Protein AF-A0A817F9W3-F1 (afdb_monomer)

Organism: Lepeophtheirus salmonis (NCBI:txid72036)

Mean predicted aligned error: 11.18 Å

Secondary structure (DSSP, 8-state):
--------S-SSSSTGGG-TT-S-----GGGPPP---PPPEEESTTS---EEEEE-SS-EEEEEPPPS-GGGS-EEE-TT-SS-EE--EEE------TT-----

Radius of gyration: 21.76 Å; Cα contacts (8 Å, |Δi|>4): 96; chains: 1; bounding box: 64×51×50 Å

pLDDT: mean 82.45, std 18.75, range [30.77, 98.19]

Solvent-accessible surface area (backbone atoms only — not comparable to full-atom values): 7263 Å² total; per-residue (Å²): 138,84,83,83,72,90,73,80,92,76,87,76,79,64,62,71,85,69,44,98,79,68,79,88,77,88,83,56,78,90,75,60,83,89,77,90,57,58,69,70,43,75,40,48,77,88,51,86,74,59,63,51,78,46,75,78,89,82,35,53,36,38,38,53,54,84,57,98,51,74,90,57,53,35,31,44,28,46,55,74,51,96,52,76,46,68,73,54,68,48,71,59,86,82,85,82,67,88,86,63,77,78,78,127

Foldseek 3Di:
DDDPDPPDPDPPDCVVVVDPDDDDDDDDPVPDDDDDKDPKDKAQPVPDFDWDWDDPVQWIKTATDDDPDPNNFIWIDIPPDPDIDGDGMDTDDDDDDPPDPPDD

InterPro domains:
  IPR001148 Alpha carbonic anhydrase domain [PF00194] (15-97)
  IPR001148 Alpha carbonic anhydrase domain [PS51144] (1-104)
  IPR023561 Carbonic anhydrase, alpha-class [PTHR18952] (13-95)
  IPR036398 Alpha carbonic anhydrase domain superfamily [G3DSA:3.10.200.10] (3-101)
  IPR036398 Alpha carbonic anhydrase domain superfamily [SSF51069] (17-97)

Sequence (104 aa):
MPIGKSFEKTLKKDSARKGSRQSPINIEKDKVIKAKFKPFHFENYDAEVNASMSNNGHSIVLEIKQSTKHTSLPRISYGGLGGTYEIQELHFHWGINYNERIRA

Structure (mmCIF, N/CA/C/O backbone):
data_AF-A0A817F9W3-F1
#
_entry.id   AF-A0A817F9W3-F1
#
loop_
_atom_site.group_PDB
_atom_site.id
_atom_site.type_symbol
_atom_site.label_atom_id
_atom_site.label_alt_id
_atom_site.label_comp_id
_atom_site.label_asym_id
_atom_site.label_entity_id
_atom_site.label_seq_id
_atom_site.pdbx_PDB_ins_code
_atom_site.Cartn_x
_atom_site.Cartn_y
_atom_site.Cartn_z
_atom_site.occupancy
_atom_site.B_iso_or_equiv
_atom_site.auth_seq_id
_atom_site.auth_comp_id
_atom_site.auth_asym_id
_atom_site.auth_atom_id
_atom_site.pdbx_PDB_model_num
ATOM 1 N N . MET A 1 1 ? 49.880 12.482 27.574 1.00 30.77 1 MET A N 1
ATOM 2 C CA . MET A 1 1 ? 49.473 11.078 27.320 1.00 30.77 1 MET A CA 1
ATOM 3 C C . MET A 1 1 ? 47.982 11.057 26.998 1.00 30.77 1 MET A C 1
ATOM 5 O O . MET A 1 1 ? 47.289 11.930 27.503 1.00 30.77 1 MET A O 1
ATOM 9 N N . PRO A 1 2 ? 47.533 10.235 26.035 1.00 40.47 2 PRO A N 1
ATOM 10 C CA . PRO A 1 2 ? 46.817 10.785 24.889 1.00 40.47 2 PRO A CA 1
ATOM 11 C C . PRO A 1 2 ? 45.289 10.739 24.956 1.00 40.47 2 PRO A C 1
ATOM 13 O O . PRO A 1 2 ? 44.664 9.845 25.514 1.00 40.47 2 PRO A O 1
ATOM 16 N N . ILE A 1 3 ? 44.760 11.737 24.254 1.00 45.16 3 ILE A N 1
ATOM 17 C CA . ILE A 1 3 ? 43.415 11.985 23.746 1.00 45.16 3 ILE A CA 1
ATOM 18 C C . ILE A 1 3 ? 42.790 10.700 23.176 1.00 45.16 3 ILE A C 1
ATOM 20 O O . ILE A 1 3 ? 43.213 10.181 22.139 1.00 45.16 3 ILE A O 1
ATOM 24 N N . GLY A 1 4 ? 41.741 10.212 23.839 1.00 43.34 4 GLY A N 1
ATOM 25 C CA . GLY A 1 4 ? 40.870 9.144 23.357 1.00 43.34 4 GLY A CA 1
ATOM 26 C C . GLY A 1 4 ? 39.960 9.631 22.231 1.00 43.34 4 GLY A C 1
ATOM 27 O O . GLY A 1 4 ? 38.803 9.961 22.447 1.00 43.34 4 GLY A O 1
ATOM 28 N N . LYS A 1 5 ? 40.517 9.701 21.022 1.00 43.66 5 LYS A N 1
ATOM 29 C CA . LYS A 1 5 ? 39.958 9.058 19.828 1.00 43.66 5 LYS A CA 1
ATOM 30 C C . LYS A 1 5 ? 38.414 9.019 19.738 1.00 43.66 5 LYS A C 1
ATOM 32 O O . LYS A 1 5 ? 37.788 7.995 19.992 1.00 43.66 5 LYS A O 1
ATOM 37 N N . SER A 1 6 ? 37.833 10.113 19.234 1.00 48.62 6 SER A N 1
ATOM 38 C CA . SER A 1 6 ? 36.548 10.123 18.510 1.00 48.62 6 SER A CA 1
ATOM 39 C C . SER A 1 6 ? 36.684 9.251 17.254 1.00 48.62 6 SER A C 1
ATOM 41 O O . SER A 1 6 ? 36.978 9.745 16.166 1.00 48.62 6 SER A O 1
ATOM 43 N N . PHE A 1 7 ? 36.561 7.936 17.420 1.00 44.97 7 PHE A N 1
ATOM 44 C CA . PHE A 1 7 ? 36.631 6.969 16.332 1.00 44.97 7 PHE A CA 1
ATOM 45 C C . PHE A 1 7 ? 35.219 6.703 15.809 1.00 44.97 7 PHE A C 1
ATOM 47 O O . PHE A 1 7 ? 34.381 6.109 16.477 1.00 44.97 7 PHE A O 1
ATOM 54 N N . GLU A 1 8 ? 34.997 7.213 14.599 1.00 49.00 8 GLU A N 1
ATOM 55 C CA . GLU A 1 8 ? 34.117 6.651 13.577 1.00 49.00 8 GLU A CA 1
ATOM 56 C C . GLU A 1 8 ? 32.663 6.364 13.974 1.00 49.00 8 GLU A C 1
ATOM 58 O O . GLU A 1 8 ? 32.242 5.224 14.157 1.00 49.00 8 GLU A O 1
ATOM 63 N N . LYS A 1 9 ? 31.823 7.402 13.927 1.00 44.59 9 LYS A N 1
ATOM 64 C CA . LYS A 1 9 ? 30.376 7.218 13.722 1.00 44.59 9 LYS A CA 1
ATOM 65 C C . LYS A 1 9 ? 29.887 7.813 12.398 1.00 44.59 9 LYS A C 1
ATOM 67 O O . LYS A 1 9 ? 28.758 8.286 12.318 1.00 44.59 9 LYS A O 1
ATOM 72 N N . THR A 1 10 ? 30.720 7.761 11.353 1.00 50.59 10 THR A N 1
ATOM 73 C CA . THR A 1 10 ? 30.413 8.404 10.055 1.00 50.59 10 THR A CA 1
ATOM 74 C C . THR A 1 10 ? 30.320 7.440 8.862 1.00 50.59 10 THR A C 1
ATOM 76 O O . THR A 1 10 ? 30.010 7.877 7.766 1.00 50.59 10 THR A O 1
ATOM 79 N N . LEU A 1 11 ? 30.467 6.117 9.021 1.00 51.47 11 LEU A N 1
ATOM 80 C CA . LEU A 1 11 ? 30.530 5.203 7.857 1.00 51.47 11 LEU A CA 1
ATOM 81 C C . LEU A 1 11 ? 29.323 4.276 7.622 1.00 51.47 11 LEU A C 1
ATOM 83 O O . LEU A 1 11 ? 29.430 3.321 6.860 1.00 51.47 11 LEU A O 1
ATOM 87 N N . LYS A 1 12 ? 28.142 4.539 8.201 1.00 48.88 12 LYS A N 1
ATOM 88 C CA . LYS A 1 12 ? 26.943 3.704 7.934 1.00 48.88 12 LYS A CA 1
ATOM 89 C C . LYS A 1 12 ? 25.716 4.422 7.375 1.00 48.88 12 LYS A C 1
ATOM 91 O O . LYS A 1 12 ? 24.720 3.756 7.112 1.00 48.88 12 LYS A O 1
ATOM 96 N N . LYS A 1 13 ? 25.749 5.742 7.169 1.00 47.00 13 LYS A N 1
ATOM 97 C CA . LYS A 1 13 ? 24.536 6.481 6.767 1.00 47.00 13 LYS A CA 1
ATOM 98 C C . LYS A 1 13 ? 24.336 6.605 5.248 1.00 47.00 13 LYS A C 1
ATOM 100 O O . LYS A 1 13 ? 23.202 6.775 4.811 1.00 47.00 13 LYS A O 1
ATOM 105 N N . ASP A 1 14 ? 25.391 6.415 4.452 1.00 53.16 14 ASP A N 1
ATOM 106 C CA . ASP A 1 14 ? 25.357 6.694 3.005 1.00 53.16 14 ASP A CA 1
ATOM 107 C C . ASP A 1 14 ? 25.279 5.452 2.105 1.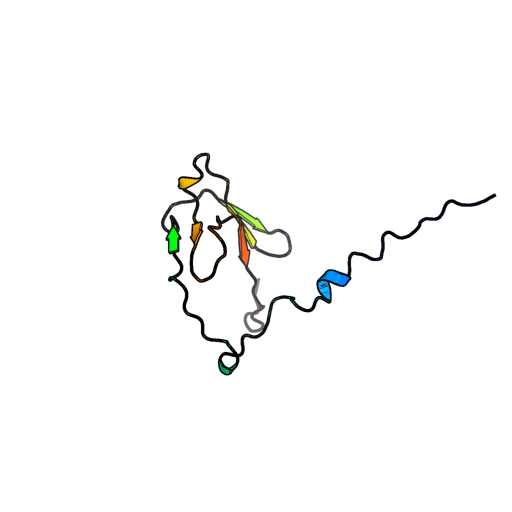00 53.16 14 ASP A C 1
ATOM 109 O O . ASP A 1 14 ? 24.985 5.576 0.915 1.00 53.16 14 ASP A O 1
ATOM 113 N N . SER A 1 15 ? 25.509 4.247 2.639 1.00 64.62 15 SER A N 1
ATOM 114 C CA . SER A 1 15 ? 25.485 3.019 1.829 1.00 64.62 15 SER A CA 1
ATOM 115 C C . SER A 1 15 ? 24.075 2.662 1.350 1.00 64.62 15 SER A C 1
ATOM 117 O O . SER A 1 15 ? 23.914 2.178 0.232 1.00 64.62 15 SER A O 1
ATOM 119 N N . ALA A 1 16 ? 23.043 2.963 2.149 1.00 71.81 16 ALA A N 1
ATOM 120 C CA . ALA A 1 16 ? 21.655 2.661 1.807 1.00 71.81 16 ALA A CA 1
ATOM 121 C C . ALA A 1 16 ? 21.169 3.450 0.580 1.00 71.81 16 ALA A C 1
ATOM 123 O O . ALA A 1 16 ? 20.531 2.873 -0.293 1.00 71.81 16 ALA A O 1
ATOM 124 N N . ARG A 1 17 ? 21.536 4.736 0.463 1.00 79.62 17 ARG A N 1
ATOM 125 C CA . ARG A 1 17 ? 21.128 5.613 -0.657 1.00 79.62 17 ARG A CA 1
ATOM 126 C C . ARG A 1 17 ? 21.797 5.263 -1.989 1.00 79.62 17 ARG A C 1
ATOM 128 O O . ARG A 1 17 ? 21.338 5.696 -3.038 1.00 79.62 17 ARG A O 1
ATOM 135 N N . LYS A 1 18 ? 22.887 4.493 -1.948 1.00 86.56 18 LYS A N 1
ATOM 136 C CA . LYS A 1 18 ? 23.646 4.028 -3.122 1.00 86.56 18 LYS A CA 1
ATOM 137 C C . LYS A 1 18 ? 23.452 2.528 -3.382 1.00 86.56 18 LYS A C 1
ATOM 139 O O . LYS A 1 18 ? 24.248 1.917 -4.089 1.00 86.56 18 LYS A O 1
ATOM 144 N N . GLY A 1 19 ? 22.427 1.920 -2.783 1.00 86.88 19 GLY A N 1
ATOM 145 C CA . GLY A 1 19 ? 22.123 0.505 -2.979 1.00 86.88 19 GLY A CA 1
ATOM 146 C C . GLY A 1 19 ? 21.624 0.198 -4.396 1.00 86.88 19 GLY A C 1
ATOM 147 O O . GLY A 1 19 ? 21.052 1.047 -5.070 1.00 86.88 19 GLY A O 1
ATOM 148 N N . SER A 1 20 ? 21.763 -1.053 -4.834 1.00 93.75 20 SER A N 1
ATOM 149 C CA . SER A 1 20 ? 21.314 -1.514 -6.161 1.00 93.75 20 SER A CA 1
ATOM 150 C C . SER A 1 20 ? 19.799 -1.743 -6.282 1.00 93.75 20 SER A C 1
ATOM 152 O O . SER A 1 20 ? 19.322 -2.180 -7.326 1.00 93.75 20 SER A O 1
ATOM 154 N N . ARG A 1 21 ? 19.032 -1.484 -5.215 1.00 93.94 21 ARG A N 1
ATOM 155 C CA . ARG A 1 21 ? 17.579 -1.727 -5.120 1.00 93.94 21 ARG A CA 1
ATOM 156 C C . ARG A 1 21 ? 16.835 -0.517 -4.542 1.00 93.94 21 ARG A C 1
ATOM 158 O O . ARG A 1 21 ? 16.033 -0.658 -3.626 1.00 93.94 21 ARG A O 1
ATOM 165 N N . GLN A 1 22 ? 17.183 0.684 -5.002 1.00 95.94 22 GLN A N 1
ATOM 166 C CA . GLN A 1 22 ? 16.492 1.919 -4.613 1.00 95.94 22 GLN A CA 1
ATOM 167 C C . GLN A 1 22 ? 15.153 2.079 -5.344 1.00 95.94 22 GLN A C 1
ATOM 169 O O . GLN A 1 22 ? 14.909 1.459 -6.376 1.00 95.94 22 GLN A O 1
ATOM 174 N N . SER A 1 23 ? 14.282 2.914 -4.785 1.00 95.12 23 SER A N 1
ATOM 175 C CA . SER A 1 23 ? 13.013 3.356 -5.373 1.00 95.12 23 SER A CA 1
ATOM 176 C C . SER A 1 23 ? 12.930 4.889 -5.295 1.00 95.12 23 SER A C 1
ATOM 178 O O . SER A 1 23 ? 13.586 5.461 -4.421 1.00 95.12 23 SER A O 1
ATOM 180 N N . PRO A 1 24 ? 12.143 5.567 -6.154 1.00 95.56 24 PRO A N 1
ATOM 181 C CA . PRO A 1 24 ? 11.333 5.022 -7.252 1.00 95.56 24 PRO A CA 1
ATOM 1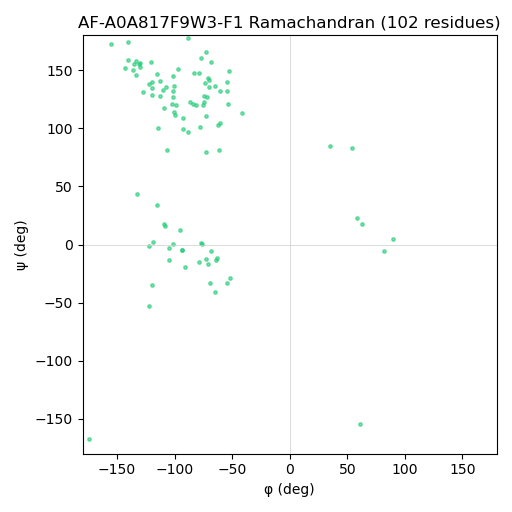82 C C . PRO A 1 24 ? 12.179 4.553 -8.452 1.00 95.56 24 PRO A C 1
ATOM 184 O O . PRO A 1 24 ? 13.354 4.894 -8.563 1.00 95.56 24 PRO A O 1
ATOM 187 N N . ILE A 1 25 ? 11.571 3.776 -9.357 1.00 95.81 25 ILE A N 1
ATOM 188 C CA . ILE A 1 25 ? 12.165 3.369 -10.642 1.00 95.81 25 ILE A CA 1
ATOM 189 C C . ILE A 1 25 ? 11.185 3.619 -11.793 1.00 95.81 25 ILE A C 1
ATOM 191 O O . ILE A 1 25 ? 9.971 3.610 -11.591 1.00 95.81 25 ILE A O 1
ATOM 195 N N . ASN A 1 26 ? 11.706 3.794 -13.009 1.00 97.12 26 ASN A N 1
ATOM 196 C CA . ASN A 1 26 ? 10.885 3.770 -14.217 1.00 97.12 26 ASN A CA 1
ATOM 197 C C . ASN A 1 26 ? 10.489 2.321 -14.550 1.00 97.12 26 ASN A C 1
ATOM 199 O O . ASN A 1 26 ? 11.357 1.453 -14.648 1.00 97.12 26 ASN A O 1
ATOM 203 N N . ILE A 1 27 ? 9.195 2.058 -14.744 1.00 96.50 27 ILE A N 1
ATOM 204 C CA . ILE A 1 27 ? 8.698 0.732 -15.132 1.00 96.50 27 ILE A CA 1
ATOM 205 C C . ILE A 1 27 ? 8.600 0.669 -16.659 1.00 96.50 27 ILE A C 1
ATOM 207 O O . ILE A 1 27 ? 7.631 1.132 -17.261 1.00 96.50 27 ILE A O 1
ATOM 211 N N . GLU A 1 28 ? 9.601 0.059 -17.293 1.00 97.38 28 GLU A N 1
ATOM 212 C CA . GLU A 1 28 ? 9.603 -0.214 -18.733 1.00 97.38 28 GLU A CA 1
ATOM 213 C C . GLU A 1 28 ? 8.719 -1.430 -19.048 1.00 97.38 28 GLU A C 1
ATOM 215 O O . GLU A 1 28 ? 9.130 -2.575 -18.855 1.00 97.38 28 GLU A O 1
ATOM 220 N N . LYS A 1 29 ? 7.492 -1.183 -19.530 1.00 95.44 29 LYS A N 1
ATOM 221 C CA . LYS A 1 29 ? 6.458 -2.218 -19.737 1.00 95.44 29 LYS A CA 1
ATOM 222 C C . LYS A 1 29 ? 6.917 -3.397 -20.601 1.00 95.44 29 LYS A C 1
ATOM 224 O O . LYS A 1 29 ? 6.504 -4.517 -20.332 1.00 95.44 29 LYS A O 1
ATOM 229 N N . ASP A 1 30 ? 7.794 -3.173 -21.576 1.00 96.94 30 ASP A N 1
ATOM 230 C CA . ASP A 1 30 ? 8.281 -4.231 -22.475 1.00 96.94 30 ASP A CA 1
ATOM 231 C C . ASP A 1 30 ? 9.365 -5.118 -21.843 1.00 96.94 30 ASP A C 1
ATOM 233 O O . ASP A 1 30 ? 9.649 -6.206 -22.339 1.00 96.94 30 ASP A O 1
ATOM 237 N N . LYS A 1 31 ? 9.959 -4.677 -20.726 1.00 96.81 31 LYS A N 1
ATOM 238 C CA . LYS A 1 31 ? 11.004 -5.406 -19.991 1.00 96.81 31 LYS A CA 1
ATOM 239 C C . LYS A 1 31 ? 10.477 -6.111 -18.740 1.00 96.81 31 LYS A C 1
ATOM 241 O O . LYS A 1 31 ? 11.255 -6.736 -18.018 1.00 96.81 31 LYS A O 1
ATOM 246 N N . VAL A 1 32 ? 9.177 -6.017 -18.448 1.00 96.12 32 VAL A N 1
ATOM 247 C CA . VAL A 1 32 ? 8.593 -6.700 -17.286 1.00 96.12 32 VAL A CA 1
ATOM 248 C C . VAL A 1 32 ? 8.481 -8.200 -17.544 1.00 96.12 32 VAL A C 1
ATOM 250 O O . VAL A 1 32 ? 8.065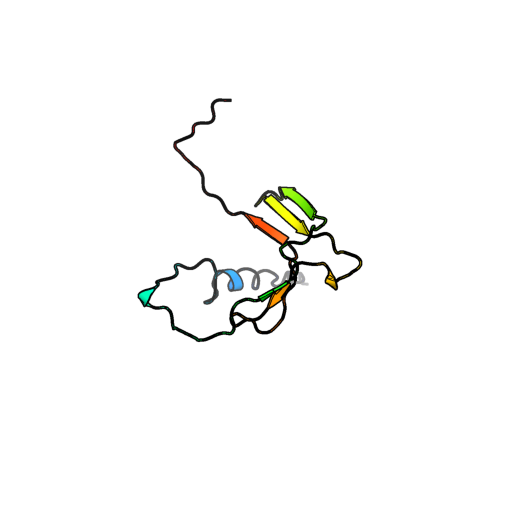 -8.648 -18.613 1.00 96.12 32 VAL A O 1
ATOM 253 N N . ILE A 1 33 ? 8.800 -8.998 -16.529 1.00 96.25 33 ILE A N 1
ATOM 254 C CA . ILE A 1 33 ? 8.594 -10.444 -16.577 1.00 96.25 33 ILE A CA 1
ATOM 255 C C . ILE A 1 33 ? 7.144 -10.727 -16.184 1.00 96.25 33 ILE A C 1
ATOM 257 O O . ILE A 1 33 ? 6.708 -10.382 -15.085 1.00 96.25 33 ILE A O 1
ATOM 261 N N . LYS A 1 34 ? 6.387 -11.370 -17.078 1.00 94.44 34 LYS A N 1
ATOM 262 C CA . LYS A 1 34 ? 5.013 -11.793 -16.785 1.00 94.44 34 LYS A CA 1
ATOM 263 C C . LYS A 1 34 ? 5.032 -12.971 -15.815 1.00 94.44 34 LYS A C 1
ATOM 265 O O . LYS A 1 34 ? 5.651 -13.995 -16.089 1.00 94.44 34 LYS A O 1
ATOM 270 N N . ALA A 1 35 ? 4.293 -12.844 -14.722 1.00 93.38 35 ALA A N 1
ATOM 271 C CA . ALA A 1 35 ? 4.075 -13.909 -13.754 1.00 93.38 35 ALA A CA 1
ATOM 272 C C . ALA A 1 35 ? 2.576 -14.055 -13.469 1.00 93.38 35 ALA A C 1
ATOM 274 O O . ALA A 1 35 ? 1.806 -13.103 -13.617 1.00 93.38 35 ALA A O 1
ATOM 275 N N . LYS A 1 36 ? 2.155 -15.263 -13.083 1.00 96.44 36 LYS A N 1
ATOM 276 C CA . LYS A 1 36 ? 0.782 -15.530 -12.648 1.00 96.44 36 LYS A CA 1
ATOM 277 C C . LYS A 1 36 ? 0.743 -15.538 -11.128 1.00 96.44 36 LYS A C 1
ATOM 279 O O . LYS A 1 36 ? 1.384 -16.375 -10.499 1.00 96.44 36 LYS A O 1
ATOM 284 N N . PHE A 1 37 ? -0.051 -14.642 -10.561 1.00 96.81 37 PHE A N 1
ATOM 285 C CA . PHE A 1 37 ? -0.335 -14.597 -9.134 1.00 96.81 37 PHE A CA 1
ATOM 286 C C . PHE A 1 37 ? -1.833 -14.752 -8.905 1.00 96.81 37 PHE A C 1
ATOM 288 O O . PHE A 1 37 ? -2.642 -14.448 -9.784 1.00 96.81 37 PHE A O 1
ATOM 295 N N . LYS A 1 38 ? -2.207 -15.197 -7.702 1.00 97.88 38 LYS A N 1
ATOM 296 C CA . LYS A 1 38 ? -3.574 -14.987 -7.220 1.00 97.88 38 LYS A CA 1
ATOM 297 C C . LYS A 1 38 ? -3.885 -13.481 -7.299 1.00 97.88 38 LYS A C 1
ATOM 299 O O . LYS A 1 38 ? -2.987 -12.700 -6.971 1.00 97.88 38 LYS A O 1
ATOM 304 N N . PRO A 1 39 ? -5.095 -13.064 -7.710 1.00 98.19 39 PRO A N 1
ATOM 305 C CA . PRO A 1 39 ? -5.482 -11.655 -7.681 1.00 98.19 39 PRO A CA 1
ATOM 306 C C . PRO A 1 39 ? -5.255 -11.052 -6.295 1.00 98.19 39 PRO A C 1
ATOM 308 O O . PRO A 1 39 ? -5.367 -11.771 -5.300 1.00 98.19 39 PRO A O 1
ATOM 311 N N . PHE A 1 40 ? -4.943 -9.755 -6.227 1.00 98.19 40 PHE A N 1
ATOM 312 C CA . PHE A 1 40 ? -4.909 -9.054 -4.945 1.00 98.19 40 PHE A CA 1
ATOM 313 C C . PHE A 1 40 ? -6.244 -9.234 -4.229 1.00 98.19 40 PHE A C 1
ATOM 315 O O . PHE A 1 40 ? -7.308 -9.064 -4.829 1.00 98.19 40 PHE A O 1
ATOM 322 N N . HIS A 1 41 ? -6.170 -9.586 -2.953 1.00 97.69 41 HIS A N 1
ATOM 323 C CA . HIS A 1 41 ? -7.331 -9.651 -2.089 1.00 97.69 41 HIS A CA 1
ATOM 324 C C . HIS A 1 41 ? -7.253 -8.508 -1.090 1.00 97.69 41 HIS A C 1
ATOM 326 O O . HIS A 1 41 ? -6.306 -8.425 -0.304 1.00 97.69 41 HIS A O 1
ATOM 332 N N . PHE A 1 42 ? -8.241 -7.626 -1.185 1.00 96.50 42 PHE A N 1
ATOM 333 C CA . PHE A 1 42 ? -8.431 -6.477 -0.320 1.00 96.50 42 PHE A CA 1
ATOM 334 C C . PHE A 1 42 ? -9.539 -6.817 0.672 1.00 96.50 42 PHE A C 1
ATOM 336 O O . PHE A 1 42 ? -10.655 -7.138 0.268 1.00 96.50 42 PHE A O 1
ATOM 343 N N . GLU A 1 43 ? -9.212 -6.769 1.954 1.00 95.06 43 GLU A N 1
ATOM 344 C CA . GLU A 1 43 ? -10.123 -7.034 3.064 1.00 95.06 43 GLU A CA 1
ATOM 345 C C . GLU A 1 43 ? -10.390 -5.708 3.790 1.00 95.06 43 GLU A C 1
ATOM 347 O O . GLU A 1 43 ? -9.441 -4.973 4.063 1.00 95.06 43 GLU A O 1
ATOM 352 N N . ASN A 1 44 ? -11.657 -5.392 4.084 1.00 92.62 44 ASN A N 1
ATOM 353 C CA . ASN A 1 44 ? -12.098 -4.206 4.840 1.00 92.62 44 ASN A CA 1
ATOM 354 C C . ASN A 1 44 ? -11.703 -2.834 4.254 1.00 92.62 44 ASN A C 1
ATOM 356 O O . ASN A 1 44 ? -11.643 -1.848 4.984 1.00 92.62 44 ASN A O 1
ATOM 360 N N . TYR A 1 45 ? -11.424 -2.733 2.953 1.00 91.56 45 TYR A N 1
ATOM 361 C CA . TYR A 1 45 ? -11.141 -1.437 2.309 1.00 91.56 45 TYR A CA 1
ATOM 362 C C . TYR A 1 45 ? -12.386 -0.547 2.148 1.00 91.56 45 TYR A C 1
ATOM 364 O O . TYR A 1 45 ? -12.267 0.635 1.838 1.00 91.56 45 TYR A O 1
ATOM 372 N N . ASP A 1 46 ? -13.566 -1.118 2.353 1.00 89.56 46 ASP A N 1
ATOM 373 C CA . ASP A 1 46 ? -14.875 -0.473 2.419 1.00 89.56 46 ASP A CA 1
ATOM 374 C C . ASP A 1 46 ? -15.294 -0.101 3.853 1.00 89.56 46 ASP A C 1
ATOM 376 O O . ASP A 1 46 ? -16.324 0.544 4.045 1.00 89.56 46 ASP A O 1
ATOM 380 N N . ALA A 1 47 ? -14.505 -0.484 4.861 1.00 86.00 47 ALA A N 1
ATOM 381 C CA . ALA A 1 47 ? -14.781 -0.177 6.256 1.00 86.00 47 ALA A CA 1
ATOM 382 C C . ALA A 1 47 ? -14.289 1.225 6.648 1.00 86.00 47 ALA A C 1
ATOM 384 O O . ALA A 1 47 ? -13.252 1.708 6.186 1.00 86.00 47 ALA A O 1
ATOM 385 N N . GLU A 1 48 ? -15.006 1.861 7.573 1.00 85.94 48 GLU A N 1
ATOM 386 C CA . GLU A 1 48 ? -14.551 3.103 8.192 1.00 85.94 48 GLU A CA 1
ATOM 387 C C . GLU A 1 48 ? -13.360 2.848 9.123 1.00 85.94 48 GLU A C 1
ATOM 389 O O . GLU A 1 48 ? -13.366 1.934 9.953 1.00 85.94 48 GLU A O 1
ATOM 394 N N . VAL A 1 49 ? -12.346 3.706 9.019 1.00 86.94 49 VAL A N 1
ATOM 395 C CA . VAL A 1 49 ? -11.163 3.678 9.880 1.00 86.94 49 VAL A CA 1
ATOM 396 C C . VAL A 1 49 ? -10.995 5.006 10.597 1.00 86.94 49 VAL A C 1
ATOM 398 O O . VAL A 1 49 ? -11.122 6.081 10.012 1.00 86.94 49 VAL A O 1
ATOM 401 N N . ASN A 1 50 ? -10.648 4.935 11.879 1.00 88.38 50 ASN A N 1
ATOM 402 C CA . ASN A 1 50 ? -10.216 6.114 12.612 1.00 88.38 50 ASN A CA 1
ATOM 403 C C . ASN A 1 50 ? -8.794 6.460 12.178 1.00 88.38 50 ASN A C 1
ATOM 405 O O . ASN A 1 50 ? -7.876 5.665 12.367 1.00 88.38 50 ASN A O 1
ATOM 409 N N . ALA A 1 51 ? -8.601 7.655 11.635 1.00 90.12 51 ALA A N 1
ATOM 410 C CA . ALA A 1 51 ? -7.295 8.118 11.196 1.00 90.12 51 ALA A CA 1
ATOM 411 C C . ALA A 1 51 ? -7.036 9.557 11.646 1.00 90.12 51 ALA A C 1
ATOM 413 O O . ALA A 1 51 ? -7.962 10.3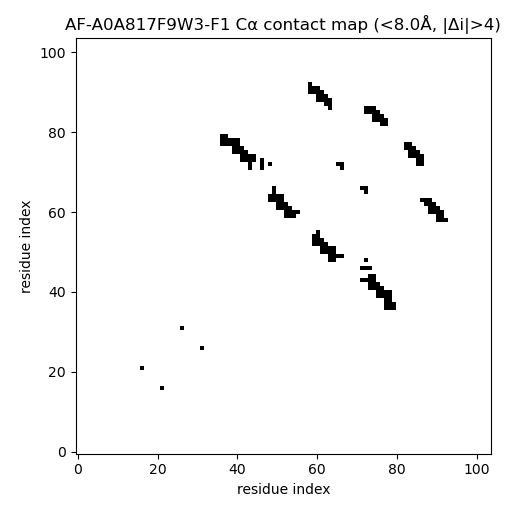29 11.898 1.00 90.12 51 ALA A O 1
ATOM 414 N N . SER A 1 52 ? -5.763 9.918 11.771 1.00 93.94 52 SER A N 1
ATOM 415 C CA . SER A 1 52 ? -5.322 11.305 11.938 1.00 93.94 52 SER A CA 1
ATOM 416 C C . SER A 1 52 ? -4.547 11.756 10.714 1.00 93.94 52 SER A C 1
ATOM 418 O O . SER A 1 52 ? -3.753 10.999 10.166 1.00 93.94 52 SER A O 1
ATOM 420 N N . MET A 1 53 ? -4.761 13.004 10.308 1.00 95.56 53 MET A N 1
ATOM 421 C CA . MET A 1 53 ? -4.028 13.631 9.215 1.00 95.56 53 MET A CA 1
ATOM 422 C C . MET A 1 53 ? -3.048 14.661 9.773 1.00 95.56 53 MET A C 1
ATOM 424 O O . MET A 1 53 ? -3.407 15.450 10.647 1.00 95.56 53 MET A O 1
ATOM 428 N N . SER A 1 54 ? -1.819 14.667 9.264 1.00 96.56 54 SER A N 1
ATOM 429 C CA . SER A 1 54 ? -0.787 15.628 9.656 1.00 96.56 54 SER A CA 1
ATOM 430 C C . SER A 1 54 ? 0.079 16.040 8.468 1.00 96.56 54 SER A C 1
ATOM 432 O O . SER A 1 54 ? 0.248 15.280 7.518 1.00 96.56 54 SER A O 1
ATOM 434 N N . ASN A 1 55 ? 0.636 17.251 8.514 1.00 96.62 55 ASN A N 1
ATOM 435 C CA . ASN A 1 55 ? 1.717 17.665 7.623 1.00 96.62 55 ASN A CA 1
ATOM 436 C C . ASN A 1 55 ? 3.032 17.568 8.404 1.00 96.62 55 ASN A C 1
ATOM 438 O O . ASN A 1 55 ? 3.224 18.302 9.372 1.00 96.62 55 ASN A O 1
ATOM 442 N N . ASN A 1 56 ? 3.925 16.666 7.995 1.00 93.25 56 ASN A N 1
ATOM 443 C CA . ASN A 1 56 ? 5.193 16.421 8.692 1.00 93.25 56 ASN A CA 1
ATOM 444 C C . ASN A 1 56 ? 6.383 17.207 8.103 1.00 93.25 56 ASN A C 1
ATOM 446 O O . ASN A 1 56 ? 7.533 16.902 8.409 1.00 93.25 56 ASN A O 1
ATOM 450 N N . GLY A 1 57 ? 6.123 18.185 7.230 1.00 94.56 57 GLY A N 1
ATOM 451 C CA . GLY A 1 57 ? 7.149 18.963 6.528 1.00 94.56 57 GLY A CA 1
ATOM 452 C C . GLY A 1 57 ? 7.725 18.279 5.281 1.00 94.56 57 GLY A C 1
ATOM 453 O O . GLY A 1 57 ? 8.489 18.904 4.547 1.00 94.56 57 GLY A O 1
ATOM 454 N N . HIS A 1 58 ? 7.345 17.027 5.010 1.00 93.06 58 HIS A N 1
ATOM 455 C CA . HIS A 1 58 ? 7.726 16.279 3.807 1.00 93.06 58 HIS A CA 1
ATOM 456 C C . HIS A 1 58 ? 6.517 15.848 2.972 1.00 93.06 58 HIS A C 1
ATOM 458 O O . HIS A 1 58 ? 6.605 15.800 1.749 1.00 93.06 58 HIS A O 1
ATOM 464 N N . SER A 1 59 ? 5.401 15.525 3.623 1.00 94.75 59 SER A N 1
ATOM 465 C CA . SER A 1 59 ? 4.158 15.095 2.989 1.00 94.75 59 SER A CA 1
ATOM 466 C C . SER A 1 59 ? 2.957 15.388 3.898 1.00 94.75 59 SER A C 1
ATOM 468 O O . SER A 1 59 ? 3.111 15.764 5.063 1.00 94.75 59 SER A O 1
ATOM 470 N N . ILE A 1 60 ? 1.756 15.186 3.360 1.00 95.38 60 ILE A N 1
ATOM 471 C CA . ILE A 1 60 ? 0.546 14.974 4.153 1.00 95.38 60 ILE A CA 1
ATOM 472 C C . ILE A 1 60 ? 0.475 13.477 4.450 1.00 95.38 60 ILE A C 1
ATOM 474 O O . ILE A 1 60 ? 0.467 12.666 3.526 1.00 95.38 60 ILE A O 1
ATOM 478 N N . VAL A 1 61 ? 0.425 13.123 5.730 1.00 95.81 61 VAL A N 1
ATOM 479 C CA . VAL A 1 61 ? 0.364 11.741 6.211 1.00 95.81 61 VAL A CA 1
ATOM 480 C C . VAL A 1 61 ? -0.985 11.493 6.867 1.00 95.81 61 VAL A C 1
ATOM 482 O O .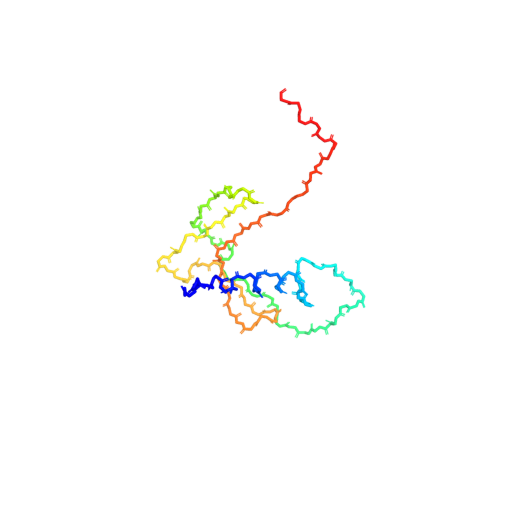 VAL A 1 61 ? -1.393 12.241 7.756 1.00 95.81 61 VAL A O 1
ATOM 485 N N . LEU A 1 62 ? -1.659 10.434 6.433 1.00 93.62 62 LEU A N 1
ATOM 486 C CA . LEU A 1 62 ? -2.817 9.841 7.082 1.00 93.62 62 LEU A CA 1
ATOM 487 C C . LEU A 1 62 ? -2.346 8.617 7.871 1.00 93.62 62 LEU A C 1
ATOM 489 O O . LEU A 1 62 ? -1.945 7.618 7.281 1.00 93.62 62 LEU A O 1
ATOM 493 N N . GLU A 1 63 ? -2.393 8.696 9.193 1.00 93.12 63 GLU A N 1
ATOM 494 C CA . GLU A 1 63 ? -2.008 7.611 10.095 1.00 93.12 63 GLU A CA 1
ATOM 495 C C . GLU A 1 63 ? -3.259 6.910 10.623 1.00 93.12 63 GLU A C 1
ATOM 497 O O . GLU A 1 63 ? -4.166 7.558 11.157 1.00 93.12 63 GLU A O 1
ATOM 502 N N . ILE A 1 64 ? -3.315 5.587 10.471 1.00 90.88 64 ILE A N 1
ATOM 503 C CA . ILE A 1 64 ? -4.444 4.781 10.933 1.00 90.88 64 ILE A CA 1
ATOM 504 C C . ILE A 1 64 ? -4.289 4.521 12.430 1.00 90.88 64 ILE A C 1
ATOM 506 O O . ILE A 1 64 ? -3.317 3.915 12.881 1.00 90.88 64 ILE A O 1
ATOM 510 N N . LYS A 1 65 ? -5.269 4.961 13.220 1.00 83.94 65 LYS A N 1
ATOM 511 C CA . LYS A 1 65 ? -5.302 4.686 14.656 1.00 83.94 65 LYS A CA 1
ATOM 512 C C . LYS A 1 65 ? -5.695 3.227 14.841 1.00 83.94 65 LYS A C 1
ATOM 514 O O . LYS A 1 65 ? -6.750 2.807 14.366 1.00 83.94 65 LYS A O 1
ATOM 519 N N . GLN A 1 66 ? -4.851 2.460 15.527 1.00 70.50 66 GLN A N 1
ATOM 520 C CA . GLN A 1 66 ? -5.115 1.046 15.784 1.00 70.50 66 GLN A CA 1
ATOM 521 C C . GLN A 1 66 ? -6.494 0.874 16.434 1.00 70.50 66 GLN A C 1
ATOM 523 O O . GLN A 1 66 ? -6.781 1.432 17.494 1.00 70.50 66 GLN A O 1
ATOM 528 N N . SER A 1 67 ? -7.359 0.107 15.772 1.00 64.75 67 SER A N 1
ATOM 529 C CA . SER A 1 67 ? -8.615 -0.354 16.355 1.00 64.75 67 SER A CA 1
ATOM 530 C C . SER A 1 67 ? -8.302 -1.408 17.415 1.00 64.75 67 SER A C 1
ATOM 532 O O . SER A 1 67 ? -7.423 -2.246 17.220 1.00 64.75 67 SER A O 1
ATOM 534 N N . THR A 1 68 ? -9.060 -1.435 18.513 1.00 58.34 68 THR A N 1
ATOM 535 C CA . THR A 1 68 ? -8.970 -2.515 19.516 1.00 58.34 68 THR A CA 1
ATOM 536 C C . THR A 1 68 ? -9.357 -3.884 18.943 1.00 58.34 68 THR A C 1
ATOM 538 O O . THR A 1 68 ? -9.112 -4.911 19.573 1.00 58.34 68 THR A O 1
AT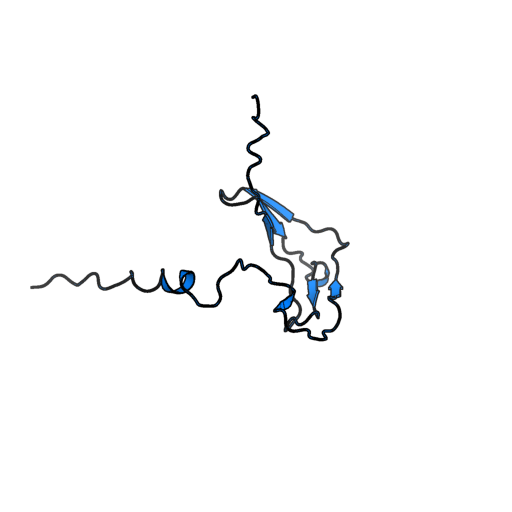OM 541 N N . LYS A 1 69 ? -9.934 -3.917 17.734 1.00 62.53 69 LYS A N 1
ATOM 542 C CA . LYS A 1 69 ? -10.207 -5.125 16.955 1.00 62.53 69 LYS A CA 1
ATOM 543 C C . LYS A 1 69 ? -9.363 -5.111 15.678 1.00 62.53 69 LYS A C 1
ATOM 545 O O . LYS A 1 69 ? -9.745 -4.485 14.695 1.00 62.53 69 LYS A O 1
ATOM 550 N N . HIS A 1 70 ? -8.251 -5.849 15.667 1.00 60.66 70 HIS A N 1
ATOM 551 C CA . HIS A 1 70 ? -7.392 -6.022 14.479 1.00 60.66 70 HIS A CA 1
ATOM 552 C C . HIS A 1 70 ? -8.162 -6.474 13.225 1.00 60.66 70 HIS A C 1
ATOM 554 O O . HIS A 1 70 ? -7.797 -6.125 12.108 1.00 60.66 70 HIS A O 1
ATOM 560 N N . THR A 1 71 ? -9.270 -7.199 13.401 1.00 62.50 71 THR A N 1
ATOM 561 C CA . THR A 1 71 ? -10.110 -7.712 12.309 1.00 62.50 71 THR A CA 1
ATOM 562 C C . THR A 1 71 ? -10.861 -6.633 11.525 1.00 62.50 71 THR A C 1
ATOM 564 O O . THR A 1 71 ? -11.534 -6.982 10.564 1.00 62.50 71 THR A O 1
ATOM 567 N N . SER A 1 72 ? -10.802 -5.357 11.928 1.00 75.88 72 SER A N 1
ATOM 568 C CA . SER A 1 72 ? -11.475 -4.251 11.230 1.00 75.88 72 SER A CA 1
ATOM 569 C C . SER A 1 72 ? -10.534 -3.355 10.422 1.00 75.88 72 SER A C 1
ATOM 571 O O . SER A 1 72 ? -11.006 -2.405 9.806 1.00 75.88 72 SER A O 1
ATOM 573 N N . LEU A 1 73 ? -9.217 -3.584 10.459 1.00 89.19 73 LEU A N 1
ATOM 574 C CA . LEU A 1 73 ? -8.285 -2.779 9.667 1.00 89.19 73 LEU A CA 1
ATOM 575 C C . LEU A 1 73 ? -8.287 -3.249 8.202 1.00 89.19 73 LEU A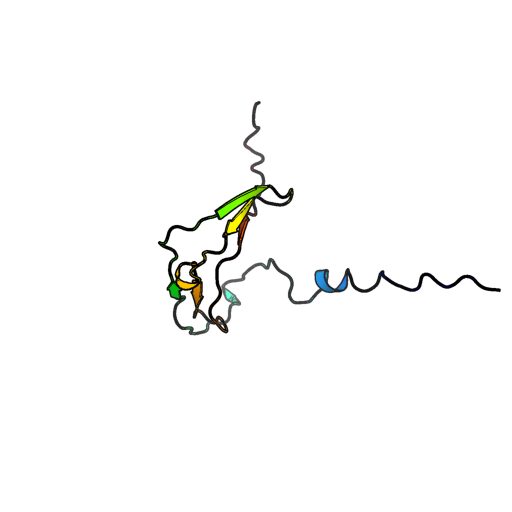 C 1
ATOM 577 O O . LEU A 1 73 ? -8.470 -4.445 7.961 1.00 89.19 73 LEU A O 1
ATOM 581 N N . PRO A 1 74 ? -8.070 -2.344 7.231 1.00 92.56 74 PRO A N 1
ATOM 582 C CA . PRO A 1 74 ? -7.827 -2.711 5.844 1.00 92.56 74 PRO A CA 1
ATOM 583 C C . PRO A 1 74 ? -6.568 -3.570 5.695 1.00 92.56 74 PRO A C 1
ATOM 585 O O . PRO A 1 74 ? -5.503 -3.234 6.226 1.00 92.56 74 PRO A O 1
ATOM 588 N N . ARG A 1 75 ? -6.679 -4.680 4.960 1.00 94.56 75 ARG A N 1
ATOM 589 C CA . ARG A 1 75 ? -5.578 -5.634 4.751 1.00 94.56 75 ARG A CA 1
ATOM 590 C C . ARG A 1 75 ? -5.458 -6.017 3.289 1.00 94.56 75 ARG A C 1
ATOM 592 O O . ARG A 1 75 ? -6.457 -6.139 2.581 1.00 94.56 75 ARG A O 1
ATOM 599 N N . ILE A 1 76 ? -4.228 -6.242 2.845 1.00 97.25 76 ILE A N 1
ATOM 600 C CA . ILE A 1 76 ? -3.922 -6.731 1.502 1.00 97.25 76 ILE A CA 1
ATOM 601 C C . ILE A 1 76 ? -3.178 -8.063 1.580 1.00 97.25 76 ILE A C 1
ATOM 603 O O . ILE A 1 76 ? -2.243 -8.240 2.363 1.00 97.25 76 ILE A O 1
ATOM 607 N N . SER A 1 77 ? -3.594 -9.013 0.750 1.00 98.00 77 SER A N 1
ATOM 608 C CA . SER A 1 77 ? -2.946 -10.316 0.593 1.00 98.00 77 SER A CA 1
ATOM 609 C C . SER A 1 77 ? -2.933 -10.750 -0.878 1.00 98.00 77 SER A C 1
ATOM 611 O O . SER A 1 77 ? -3.511 -10.088 -1.746 1.00 98.00 77 SER A O 1
ATOM 613 N N . TYR A 1 78 ? -2.257 -11.868 -1.166 1.00 98.12 78 TYR A N 1
ATOM 614 C CA . TYR A 1 78 ? -2.086 -12.415 -2.520 1.00 98.12 78 TYR A CA 1
ATOM 615 C C . TYR A 1 78 ? -1.335 -11.456 -3.466 1.00 98.12 78 TYR A C 1
ATOM 617 O O . TYR A 1 78 ? -0.457 -10.731 -3.016 1.00 98.12 78 TYR A O 1
ATOM 625 N N . GLY A 1 79 ? -1.530 -11.533 -4.789 1.00 96.88 79 GLY A N 1
ATOM 626 C CA . GLY A 1 79 ? -0.825 -10.681 -5.762 1.00 96.88 79 GLY A CA 1
ATOM 627 C C . GLY A 1 79 ? 0.699 -10.850 -5.817 1.00 96.88 79 GLY A C 1
ATOM 628 O O . GLY A 1 79 ? 1.393 -9.978 -6.329 1.00 96.88 79 GLY A O 1
ATOM 629 N N . GLY A 1 80 ? 1.227 -11.958 -5.285 1.00 95.94 80 GLY A N 1
ATOM 630 C CA . GLY A 1 80 ? 2.670 -12.193 -5.156 1.00 95.94 80 GLY A CA 1
ATOM 631 C C . GLY A 1 80 ? 3.275 -11.697 -3.837 1.00 95.94 80 GLY A C 1
ATOM 632 O O . GLY A 1 80 ? 4.485 -11.803 -3.656 1.00 95.94 80 GLY A O 1
ATOM 633 N N . LEU A 1 81 ? 2.457 -11.197 -2.904 1.00 97.50 81 LEU A N 1
ATOM 634 C CA . LEU A 1 81 ? 2.880 -10.865 -1.544 1.00 97.50 81 LEU A CA 1
ATOM 635 C C . LEU A 1 81 ? 3.190 -12.136 -0.738 1.00 97.50 81 LEU A C 1
ATOM 637 O O . LEU A 1 81 ? 2.483 -13.139 -0.837 1.00 97.50 81 LEU A O 1
ATOM 641 N N . GLY A 1 82 ? 4.230 -12.075 0.100 1.00 97.31 82 GLY A N 1
ATOM 642 C CA . GLY A 1 82 ? 4.659 -13.189 0.959 1.00 97.31 82 GLY A CA 1
ATOM 643 C C . GLY A 1 82 ? 3.788 -13.419 2.200 1.00 97.31 82 GLY A C 1
ATOM 644 O O . GLY A 1 82 ? 4.074 -14.316 2.987 1.00 97.31 82 GLY A O 1
ATOM 645 N N . GLY A 1 83 ? 2.742 -12.615 2.393 1.00 96.75 83 GLY A N 1
ATOM 646 C CA . GLY A 1 83 ? 1.880 -12.652 3.567 1.00 96.75 83 GLY A CA 1
ATOM 647 C C . GLY A 1 83 ? 0.696 -11.699 3.441 1.00 96.75 83 GLY A C 1
ATOM 648 O O . GLY A 1 83 ? 0.412 -11.182 2.359 1.00 96.75 83 GLY A O 1
ATOM 649 N N . THR A 1 84 ? 0.013 -11.483 4.563 1.00 96.94 84 THR A N 1
ATOM 650 C CA . THR A 1 84 ? -1.042 -10.470 4.690 1.00 96.94 84 THR A CA 1
ATOM 651 C C . THR A 1 84 ? -0.472 -9.250 5.397 1.00 96.94 84 THR A C 1
ATOM 653 O O . THR A 1 84 ? 0.191 -9.398 6.422 1.00 96.94 84 THR A O 1
ATOM 656 N N . TYR A 1 85 ? -0.727 -8.068 4.849 1.00 95.50 85 TYR A N 1
ATOM 657 C CA . TYR A 1 85 ? -0.214 -6.796 5.349 1.00 95.50 85 TYR A CA 1
ATOM 658 C C . TYR A 1 85 ? -1.377 -5.887 5.731 1.00 95.50 85 TYR A C 1
ATOM 660 O O . TYR A 1 85 ? -2.382 -5.847 5.023 1.00 95.50 85 TYR A O 1
ATOM 668 N N . GLU A 1 86 ? -1.233 -5.164 6.835 1.00 93.56 86 GLU A N 1
ATOM 669 C CA . GLU A 1 86 ? -2.241 -4.233 7.352 1.00 93.56 86 GLU A CA 1
ATOM 670 C C . GLU A 1 86 ? -1.847 -2.799 6.991 1.00 93.56 86 GLU A C 1
ATOM 672 O O . GLU A 1 86 ? -0.659 -2.466 6.955 1.00 93.56 86 GLU A O 1
ATOM 677 N N . ILE A 1 87 ? -2.835 -1.950 6.707 1.00 92.06 87 ILE A N 1
ATOM 678 C CA . ILE A 1 87 ? -2.582 -0.526 6.488 1.00 92.06 87 ILE A CA 1
ATOM 679 C C . ILE A 1 87 ? -2.064 0.128 7.777 1.00 92.06 87 ILE A C 1
ATOM 681 O O . ILE A 1 87 ? -2.589 -0.105 8.865 1.00 92.06 87 ILE A O 1
ATOM 685 N N . GLN A 1 88 ? -1.041 0.970 7.644 1.00 91.44 88 GLN A N 1
ATOM 686 C CA . GLN A 1 88 ? -0.464 1.719 8.763 1.00 91.44 88 GLN A CA 1
ATOM 687 C C . GLN A 1 88 ? -0.519 3.223 8.501 1.00 91.44 88 GLN A C 1
ATOM 689 O O . GLN A 1 88 ? -1.066 3.980 9.301 1.00 91.44 88 GLN A O 1
ATOM 694 N N . GLU A 1 89 ? -0.005 3.646 7.348 1.00 93.56 89 GLU A N 1
ATOM 695 C CA . GLU A 1 89 ? -0.042 5.034 6.906 1.00 93.56 89 GLU A CA 1
ATOM 696 C C . GLU A 1 89 ? -0.317 5.136 5.404 1.00 93.56 89 GLU A C 1
ATOM 698 O O . GLU A 1 89 ? -0.059 4.205 4.636 1.00 93.56 89 GLU A O 1
ATOM 703 N N . LEU A 1 90 ? -0.797 6.303 4.990 1.00 93.56 90 LEU A N 1
ATOM 704 C CA . LEU A 1 90 ? -0.826 6.750 3.605 1.00 93.56 90 LEU A CA 1
ATOM 705 C C . LEU A 1 90 ? -0.181 8.133 3.534 1.00 93.56 90 LEU A C 1
ATOM 707 O O . LEU A 1 90 ? -0.540 9.024 4.299 1.00 93.56 90 LEU A O 1
ATOM 711 N N . HIS A 1 91 ? 0.739 8.328 2.596 1.00 96.06 91 HIS A N 1
ATOM 712 C CA . HIS A 1 91 ? 1.355 9.623 2.338 1.00 96.06 91 HIS A CA 1
ATOM 713 C C . HIS A 1 91 ? 1.384 9.916 0.837 1.00 96.06 91 HIS A C 1
ATOM 715 O O . HIS A 1 91 ? 1.324 9.008 0.006 1.00 96.06 91 HIS A O 1
ATOM 721 N N . PHE A 1 92 ? 1.479 11.195 0.484 1.00 94.94 92 PHE A N 1
ATOM 722 C CA . PHE A 1 92 ? 1.363 11.659 -0.897 1.00 94.94 92 PHE A CA 1
ATOM 723 C C . PHE A 1 92 ? 2.668 12.276 -1.404 1.00 94.94 92 PHE A C 1
ATOM 725 O O . PHE A 1 92 ? 3.393 12.938 -0.663 1.00 94.94 92 PHE A O 1
ATOM 732 N N . HIS A 1 93 ? 2.933 12.112 -2.698 1.00 94.56 93 HIS A N 1
ATOM 733 C CA . HIS A 1 93 ? 3.980 12.836 -3.420 1.00 94.56 93 HIS A CA 1
ATOM 734 C C . HIS A 1 93 ? 3.307 13.624 -4.540 1.00 94.56 93 HIS A C 1
ATOM 736 O O . HIS A 1 93 ? 2.526 13.054 -5.299 1.00 94.56 93 HIS A O 1
ATOM 742 N N . TRP A 1 94 ? 3.586 14.922 -4.646 1.00 93.81 94 TRP A N 1
ATOM 743 C CA . TRP A 1 94 ? 3.015 15.781 -5.685 1.00 93.81 94 TRP A CA 1
ATOM 744 C C . TRP A 1 94 ? 4.076 16.701 -6.288 1.00 93.81 94 TRP A C 1
ATOM 746 O O . TRP A 1 94 ? 5.056 17.068 -5.641 1.00 93.81 94 TRP A O 1
ATOM 756 N N . GLY A 1 95 ? 3.881 17.045 -7.561 1.00 89.88 95 GLY A N 1
ATOM 757 C CA . GLY A 1 95 ? 4.668 18.063 -8.248 1.00 89.88 95 GLY A CA 1
ATOM 758 C C . GLY A 1 95 ? 4.065 19.452 -8.070 1.00 89.88 95 GLY A C 1
ATOM 759 O O . GLY A 1 95 ? 3.000 19.619 -7.477 1.00 89.88 95 GLY A O 1
ATOM 760 N N . ILE A 1 96 ? 4.737 20.453 -8.627 1.00 86.94 96 ILE A N 1
ATOM 761 C CA . ILE A 1 96 ? 4.203 21.812 -8.705 1.00 86.94 96 ILE A CA 1
ATOM 762 C C . ILE A 1 96 ? 3.643 22.091 -10.097 1.00 86.94 96 ILE A C 1
ATOM 764 O O . ILE A 1 96 ? 4.272 21.780 -11.109 1.00 86.94 96 ILE A O 1
ATOM 768 N N . ASN A 1 97 ? 2.469 22.717 -10.140 1.00 78.81 97 ASN A N 1
ATOM 769 C CA . ASN A 1 97 ? 1.886 23.241 -11.368 1.00 78.81 97 ASN A CA 1
ATOM 770 C C . ASN A 1 97 ? 2.388 24.674 -11.572 1.00 78.81 97 ASN A C 1
ATOM 772 O O . ASN A 1 97 ? 1.841 25.623 -11.022 1.00 78.81 97 ASN A O 1
ATOM 776 N N . TYR A 1 98 ? 3.435 24.848 -12.379 1.00 65.81 98 TYR A N 1
ATOM 777 C CA . TYR A 1 98 ? 4.041 26.167 -12.625 1.00 65.81 98 TYR A CA 1
ATOM 778 C C . TYR A 1 98 ? 3.111 27.183 -13.323 1.00 65.81 98 TYR A C 1
ATOM 780 O O . TYR A 1 98 ? 3.419 28.375 -13.339 1.00 65.81 98 TYR A O 1
ATOM 788 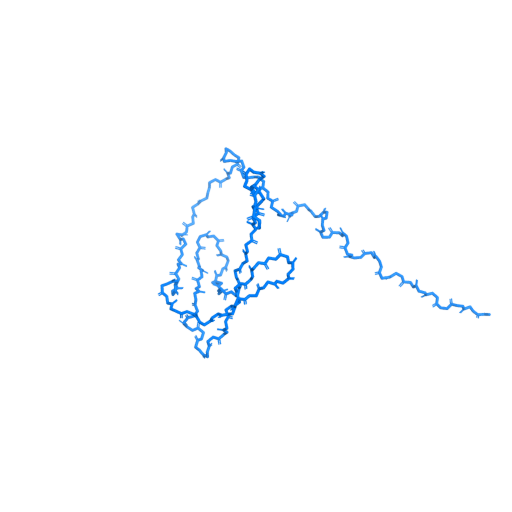N N . ASN A 1 99 ? 1.981 26.737 -13.885 1.00 65.44 99 ASN A N 1
ATOM 789 C CA . ASN A 1 99 ? 1.040 27.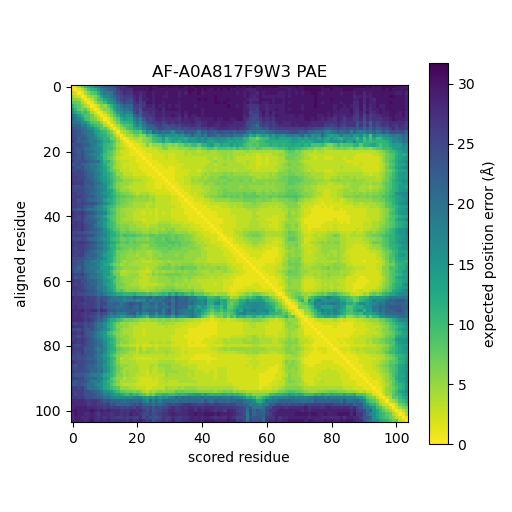585 -14.627 1.00 65.44 99 ASN A CA 1
ATOM 790 C C . ASN A 1 99 ? -0.111 28.144 -13.776 1.00 65.44 99 ASN A C 1
ATOM 792 O O . ASN A 1 99 ? -0.869 28.981 -14.258 1.00 65.44 99 ASN A O 1
ATOM 796 N N . GLU A 1 100 ? -0.214 27.755 -12.507 1.00 61.75 100 GLU A N 1
ATOM 797 C CA . GLU A 1 100 ? -1.172 28.332 -11.565 1.00 61.75 100 GLU A CA 1
ATOM 798 C C . GLU A 1 100 ? -0.410 29.230 -10.594 1.00 61.75 100 GLU A C 1
ATOM 800 O O . GLU A 1 100 ? -0.044 28.848 -9.483 1.00 61.75 100 GLU A O 1
ATOM 805 N N . ARG A 1 101 ? -0.126 30.462 -11.035 1.00 57.00 101 ARG A N 1
ATOM 806 C CA . ARG A 1 101 ? 0.270 31.522 -10.105 1.00 57.00 101 ARG A CA 1
ATOM 807 C C . ARG A 1 101 ? -0.903 31.751 -9.159 1.00 57.00 101 ARG A C 1
ATOM 809 O O . ARG A 1 101 ? -1.874 32.403 -9.537 1.00 57.00 101 ARG A O 1
ATOM 816 N N . ILE A 1 102 ? -0.799 31.226 -7.943 1.00 61.09 102 ILE A N 1
ATOM 817 C CA . ILE A 1 102 ? -1.700 31.568 -6.848 1.00 61.09 102 ILE A CA 1
ATOM 818 C C . ILE A 1 102 ? -1.550 33.074 -6.614 1.00 61.09 102 ILE A C 1
ATOM 820 O O . ILE A 1 102 ? -0.533 33.544 -6.104 1.00 61.09 102 ILE A O 1
ATOM 824 N N . ARG A 1 103 ? -2.545 33.842 -7.068 1.00 54.25 103 ARG A N 1
ATOM 825 C CA . ARG A 1 103 ? -2.791 35.187 -6.556 1.00 54.25 103 ARG A CA 1
ATOM 826 C C . ARG A 1 103 ? -3.380 34.995 -5.163 1.00 54.25 103 ARG A C 1
ATOM 828 O O . ARG A 1 103 ? -4.472 34.444 -5.047 1.00 54.25 103 ARG A O 1
ATOM 835 N N . ALA A 1 104 ? -2.598 35.364 -4.155 1.00 48.09 104 ALA A N 1
ATOM 836 C CA . ALA A 1 104 ? -3.112 35.663 -2.827 1.00 48.09 104 ALA A CA 1
ATOM 837 C C . ALA A 1 104 ? -3.840 37.013 -2.855 1.00 48.09 104 ALA A C 1
ATOM 839 O O . ALA A 1 104 ? -3.421 37.877 -3.665 1.00 48.09 104 ALA A O 1
#